Protein AF-A0A7C5EUV7-F1 (afdb_monomer_lite)

pLDDT: mean 75.28, std 14.2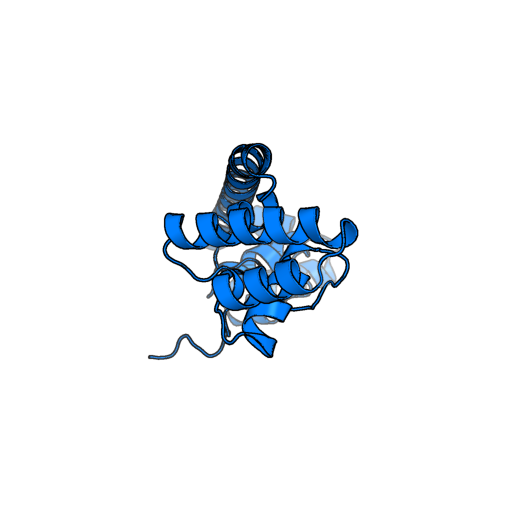6, range [31.69, 96.31]

Foldseek 3Di:
DPLLLLLVCVVVLVLPRPPVCVVPVVLVVLSVCCVVPVDRSLVSLVVVPDPVSVVSVVSSVVLVVQLVVLLVQLCVVCVVLVNSLLSSLVSHDLSDFAAQDPPVVDLLSVLLCCCCVPVVVDLVVSLVVLVVVVDPVCPVVNSSSVSQVVVCVVSVHRSVVSRDNPDPPPPDD

Secondary structure (DSSP, 8-state):
--HHHHHHHHHTTSTT-HHHHHH-TTHHHHHHHHHHH---HHHHHHHT--HHHHHHHHHHHHHHHHHHHHHHHHHHHHHHHT-HHHHHHHHS-TTSPP--S--TTSHHHHHHHHHHHHHTT-HHHHHHHHHHT--GGGHHHHHHHHHHHHHHHHHTS-HHH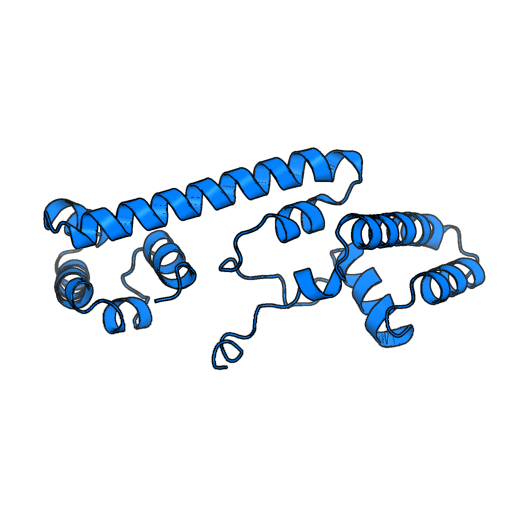HHSPPPTT----

Structure (mmCIF, N/CA/C/O backbone):
data_AF-A0A7C5EUV7-F1
#
_entry.id   AF-A0A7C5EUV7-F1
#
loop_
_atom_site.group_PDB
_atom_site.id
_atom_site.type_symbol
_atom_site.label_atom_id
_atom_site.label_alt_id
_atom_site.label_comp_id
_atom_site.label_asym_id
_atom_site.label_entity_id
_atom_site.label_seq_id
_atom_site.pdbx_PDB_ins_code
_atom_site.Cartn_x
_atom_site.Cartn_y
_atom_site.Cartn_z
_atom_site.occupancy
_atom_site.B_iso_or_equiv
_atom_site.auth_seq_id
_atom_site.auth_comp_id
_atom_site.auth_asym_id
_atom_site.auth_atom_id
_atom_site.pdbx_PDB_model_num
ATOM 1 N N . MET A 1 1 ? -6.174 -11.142 17.915 1.00 46.91 1 MET A N 1
ATOM 2 C CA . MET A 1 1 ? -6.990 -10.236 17.082 1.00 46.91 1 MET A CA 1
ATOM 3 C C . MET A 1 1 ? -6.047 -9.333 16.310 1.00 46.91 1 MET A C 1
ATOM 5 O O . MET A 1 1 ? -5.253 -8.648 16.941 1.00 46.91 1 MET A O 1
ATOM 9 N N . THR A 1 2 ? -6.039 -9.388 14.981 1.00 52.38 2 THR A N 1
ATOM 10 C CA . THR A 1 2 ? -5.182 -8.526 14.155 1.00 52.38 2 THR A CA 1
ATOM 11 C C . THR A 1 2 ? -5.755 -7.108 14.150 1.00 52.38 2 THR A C 1
ATOM 13 O O . THR A 1 2 ? -6.907 -6.906 13.774 1.00 52.38 2 THR A O 1
ATOM 16 N N . MET A 1 3 ? -4.955 -6.129 14.587 1.00 54.50 3 MET A N 1
ATOM 17 C CA . MET A 1 3 ? -5.292 -4.695 14.707 1.00 54.50 3 MET A CA 1
ATOM 18 C C . MET A 1 3 ? -6.037 -4.119 13.485 1.00 54.50 3 MET A C 1
ATOM 20 O O . MET A 1 3 ? -6.880 -3.242 13.642 1.00 54.50 3 MET A O 1
ATOM 24 N N . SER A 1 4 ? -5.766 -4.678 12.299 1.00 56.28 4 SER A N 1
ATOM 25 C CA . SER A 1 4 ? -6.449 -4.440 11.018 1.00 56.28 4 SER A CA 1
ATOM 26 C C . SER A 1 4 ? -7.969 -4.369 11.118 1.00 56.28 4 SER A C 1
ATOM 28 O O . SER A 1 4 ? -8.586 -3.366 10.764 1.00 56.28 4 SER A O 1
ATOM 30 N N . ARG A 1 5 ? -8.576 -5.410 11.689 1.00 58.19 5 ARG A N 1
ATOM 31 C CA . ARG A 1 5 ? -10.026 -5.618 11.622 1.00 58.19 5 ARG A CA 1
ATOM 32 C C . ARG A 1 5 ? -10.795 -4.682 12.544 1.00 58.19 5 ARG A C 1
ATOM 34 O O . ARG A 1 5 ? -11.947 -4.366 12.282 1.00 58.19 5 ARG A O 1
ATOM 41 N N . LEU A 1 6 ? -10.158 -4.219 13.620 1.00 57.38 6 LEU A N 1
ATOM 42 C CA . LEU A 1 6 ? -10.764 -3.289 14.572 1.00 57.38 6 LEU A CA 1
ATOM 43 C C . LEU A 1 6 ? -10.880 -1.875 13.992 1.00 57.38 6 LEU A C 1
ATOM 45 O O . LEU A 1 6 ? -11.879 -1.201 14.224 1.00 57.38 6 LEU A O 1
ATOM 49 N N . VAL A 1 7 ? -9.867 -1.437 13.239 1.00 59.22 7 VAL A N 1
ATOM 50 C CA . VAL A 1 7 ? -9.827 -0.108 12.612 1.00 59.22 7 VAL A CA 1
ATOM 51 C C . VAL A 1 7 ? -10.830 -0.027 11.464 1.00 59.22 7 VAL A C 1
ATOM 53 O O . VAL A 1 7 ? -11.629 0.904 11.432 1.00 59.22 7 VAL A O 1
ATOM 56 N N . GLU A 1 8 ? -10.856 -1.027 10.577 1.00 55.28 8 GLU A N 1
ATOM 57 C CA . GLU A 1 8 ? -11.851 -1.125 9.496 1.00 55.28 8 GLU A CA 1
ATOM 58 C C . GLU A 1 8 ? -13.280 -1.166 10.033 1.00 55.28 8 GLU A C 1
ATOM 60 O O . GLU A 1 8 ? -14.166 -0.469 9.528 1.00 55.28 8 GLU A O 1
ATOM 65 N N . ALA A 1 9 ? -13.493 -1.950 11.093 1.00 57.31 9 ALA A N 1
ATOM 66 C CA . ALA A 1 9 ? -14.777 -2.007 11.753 1.00 57.31 9 ALA A CA 1
ATOM 67 C C . ALA A 1 9 ? -15.138 -0.637 12.337 1.00 57.31 9 ALA A C 1
ATOM 69 O O . ALA A 1 9 ? -16.221 -0.153 12.053 1.00 57.31 9 ALA A O 1
ATOM 70 N N . LEU A 1 10 ? -14.255 0.048 13.070 1.00 60.84 10 LEU A N 1
ATOM 71 C CA . LEU A 1 10 ? -14.557 1.373 13.632 1.00 60.84 10 LEU A CA 1
ATOM 72 C C . LEU A 1 10 ? -14.835 2.442 12.564 1.00 60.84 10 LEU A C 1
ATOM 74 O O . LEU A 1 10 ? -15.756 3.234 12.745 1.00 60.84 10 LEU A O 1
ATOM 78 N N . LEU A 1 11 ? -14.111 2.430 11.442 1.00 54.62 11 LEU A N 1
ATOM 79 C CA . LEU A 1 11 ? -14.354 3.331 10.308 1.00 54.62 11 LEU A CA 1
ATOM 80 C C . LEU A 1 11 ? -15.692 3.049 9.605 1.00 54.62 11 LEU A C 1
ATOM 82 O O . LEU A 1 11 ? -16.359 3.978 9.159 1.00 54.62 11 LEU A O 1
ATOM 86 N N . SER A 1 12 ? -16.105 1.781 9.551 1.00 52.78 12 SER A N 1
ATOM 87 C CA . SER A 1 12 ? -17.383 1.348 8.963 1.00 52.78 12 SER A CA 1
ATOM 88 C C . SER A 1 12 ? -18.544 1.346 9.971 1.00 52.78 12 SER A C 1
ATOM 90 O O . SER A 1 12 ? -19.640 0.883 9.658 1.00 52.78 12 SER A O 1
ATOM 92 N N . GLY A 1 13 ? -18.320 1.829 11.199 1.00 48.50 13 GLY A N 1
ATOM 93 C CA . GLY A 1 13 ? -19.334 1.896 12.252 1.00 48.50 13 GLY A CA 1
ATOM 94 C C . GLY A 1 13 ? -19.607 0.586 13.008 1.00 48.50 13 GLY A C 1
ATOM 95 O O . GLY A 1 13 ? -20.669 0.475 13.607 1.00 48.50 13 GLY A O 1
ATOM 96 N N . LEU A 1 14 ? -18.688 -0.390 12.989 1.00 51.38 14 LEU A N 1
ATOM 97 C CA . LEU A 1 14 ? -18.620 -1.720 13.653 1.00 51.38 14 LEU A CA 1
ATOM 98 C C . LEU A 1 14 ? -19.844 -2.644 13.472 1.00 51.38 14 LEU A C 1
ATOM 100 O O . LEU A 1 14 ? -19.752 -3.841 13.735 1.00 51.38 14 LEU A O 1
ATOM 104 N N . LEU A 1 15 ? -20.962 -2.115 12.985 1.00 46.12 15 LEU A N 1
ATOM 105 C CA . LEU A 1 15 ? -22.265 -2.755 12.839 1.00 46.12 15 LEU A CA 1
ATOM 106 C C . LEU A 1 15 ? -22.263 -3.892 11.813 1.00 46.12 15 LEU A C 1
ATOM 108 O O . LEU A 1 15 ? -23.115 -4.769 11.881 1.00 46.12 15 LEU A O 1
ATOM 112 N N . PHE A 1 16 ? -21.285 -3.920 10.905 1.00 47.12 16 PHE A N 1
ATOM 113 C CA . PHE A 1 16 ? -21.235 -4.887 9.806 1.00 47.12 16 PHE A CA 1
ATOM 114 C C . PHE A 1 16 ? -20.026 -5.834 9.847 1.00 47.12 16 PHE A C 1
ATOM 116 O O . PHE A 1 16 ? -19.825 -6.599 8.909 1.00 47.12 16 PHE A O 1
ATOM 123 N N . TYR A 1 17 ? -19.221 -5.819 10.918 1.00 58.91 17 TYR A N 1
ATOM 124 C CA . TYR A 1 17 ? -17.994 -6.626 10.996 1.00 58.91 17 TYR A CA 1
ATOM 125 C C . TYR A 1 17 ? -18.136 -7.794 11.991 1.00 58.91 17 TYR A C 1
ATOM 127 O O . TYR A 1 17 ? -17.658 -7.751 13.127 1.00 58.91 17 TYR A O 1
ATOM 135 N N . ASP A 1 18 ? -18.788 -8.877 11.553 1.00 59.88 18 ASP A N 1
ATOM 136 C CA . ASP A 1 18 ? -19.082 -10.089 12.350 1.00 59.88 18 ASP A CA 1
ATOM 137 C C . ASP A 1 18 ? -17.851 -10.746 12.987 1.00 59.88 18 ASP A C 1
ATOM 139 O O . ASP A 1 18 ? -17.934 -11.438 14.003 1.00 59.88 18 ASP A O 1
ATOM 143 N N . GLU A 1 19 ? -16.678 -10.560 12.393 1.00 61.22 19 GLU A N 1
ATOM 144 C CA . GLU A 1 19 ? -15.436 -11.135 12.896 1.00 61.22 19 GLU A CA 1
ATOM 145 C C . GLU A 1 19 ? -14.884 -10.393 14.123 1.00 61.22 19 GLU A C 1
ATOM 147 O O . GLU A 1 19 ? -14.316 -11.023 15.018 1.00 61.22 19 GLU A O 1
ATOM 152 N N . ALA A 1 20 ? -15.130 -9.082 14.232 1.00 62.59 20 ALA A N 1
ATOM 153 C CA . ALA A 1 20 ? -14.750 -8.299 15.406 1.00 62.59 20 ALA A CA 1
ATOM 154 C C . ALA A 1 20 ? -15.589 -8.703 16.632 1.00 62.59 20 ALA A C 1
ATOM 156 O O . ALA A 1 20 ? -15.034 -8.967 17.696 1.00 62.59 20 ALA A O 1
ATOM 157 N N . CYS A 1 21 ? -16.908 -8.873 16.469 1.00 63.19 21 CYS A N 1
ATOM 158 C CA . CYS A 1 21 ? -17.802 -9.321 17.547 1.00 63.19 21 CYS A CA 1
ATOM 159 C C . CYS A 1 21 ? -17.536 -10.763 18.007 1.00 63.19 21 CYS A C 1
ATOM 161 O O . CYS A 1 21 ? -17.742 -11.080 19.175 1.00 63.19 21 CYS A O 1
ATOM 163 N N . ARG A 1 22 ? -17.069 -11.642 17.109 1.00 66.75 22 ARG A N 1
ATOM 164 C CA . ARG A 1 22 ? -16.643 -13.004 17.479 1.00 66.75 22 ARG A CA 1
ATOM 165 C C . ARG A 1 22 ? -15.345 -13.014 18.284 1.00 66.75 22 ARG A C 1
ATOM 167 O O . ARG A 1 22 ? -15.161 -13.895 19.117 1.00 66.75 22 ARG A O 1
ATOM 174 N N . THR A 1 23 ? -14.454 -12.057 18.030 1.00 66.62 23 THR A N 1
ATOM 175 C CA . THR A 1 23 ? -13.139 -12.000 18.682 1.00 66.62 23 THR A CA 1
ATOM 176 C C . THR A 1 23 ? -13.175 -11.240 20.013 1.00 66.62 23 THR A C 1
ATOM 178 O O . THR A 1 23 ? -12.423 -11.579 20.924 1.00 66.62 23 THR A O 1
ATOM 181 N N . ASP A 1 24 ? -14.081 -10.269 20.158 1.00 69.12 24 ASP A N 1
ATOM 182 C CA . ASP A 1 24 ? -14.357 -9.559 21.410 1.00 69.12 24 ASP A CA 1
ATOM 183 C C . ASP A 1 24 ? -15.844 -9.715 21.799 1.00 69.12 24 ASP A C 1
ATOM 185 O O . ASP A 1 24 ? -16.687 -8.926 21.360 1.00 69.12 24 ASP A O 1
ATOM 189 N N . PRO A 1 25 ? -16.185 -10.704 22.653 1.00 70.50 25 PRO A N 1
ATOM 190 C CA . PRO A 1 25 ? -17.568 -11.009 23.039 1.00 70.50 25 PRO A CA 1
ATOM 191 C C . PRO A 1 25 ? -18.306 -9.835 23.693 1.00 70.50 25 PRO A C 1
ATOM 193 O O . PRO A 1 25 ? -19.520 -9.711 23.546 1.00 70.50 25 PRO A O 1
ATOM 196 N N . ASP A 1 26 ? -17.569 -8.944 24.363 1.00 70.81 26 ASP A N 1
ATOM 197 C CA . ASP A 1 26 ? -18.099 -7.733 25.002 1.00 70.81 26 ASP A CA 1
ATOM 198 C C . ASP A 1 26 ? -18.702 -6.740 23.987 1.00 70.81 26 ASP A C 1
ATOM 200 O O . ASP A 1 26 ? -19.500 -5.878 24.357 1.00 70.81 26 ASP A O 1
ATOM 204 N N . LEU A 1 27 ? -18.356 -6.859 22.697 1.00 73.06 27 LEU A N 1
ATOM 205 C CA . LEU A 1 27 ? -18.901 -6.025 21.622 1.00 73.06 27 LEU A CA 1
ATOM 206 C C . LEU A 1 27 ? -20.261 -6.517 21.118 1.00 73.06 27 LEU A C 1
ATOM 208 O O . LEU A 1 27 ? -21.031 -5.716 20.595 1.00 73.06 27 LEU A O 1
ATOM 212 N N . ALA A 1 28 ? -20.575 -7.806 21.269 1.00 76.75 28 ALA A N 1
ATOM 213 C CA . ALA A 1 28 ? -21.837 -8.383 20.810 1.00 76.75 28 ALA A CA 1
ATOM 214 C C . ALA A 1 28 ? -23.085 -7.733 21.453 1.00 76.75 28 ALA A C 1
ATOM 216 O O . ALA A 1 28 ? -23.984 -7.341 20.706 1.00 76.75 28 ALA A O 1
ATOM 217 N N . PRO A 1 29 ? -23.165 -7.537 22.788 1.00 78.88 29 PRO A N 1
ATOM 218 C CA . PRO A 1 29 ? -24.313 -6.863 23.397 1.00 78.88 29 PRO A CA 1
ATOM 219 C C . PRO A 1 29 ? -24.403 -5.382 23.006 1.00 78.88 29 PRO A C 1
ATOM 221 O O . PRO A 1 29 ? -25.501 -4.877 22.784 1.00 78.88 29 PRO A O 1
ATOM 224 N N . LEU A 1 30 ? -23.265 -4.692 22.858 1.00 77.38 30 LEU A N 1
ATOM 225 C CA . LEU A 1 30 ? -23.243 -3.294 22.417 1.00 77.38 30 LEU A CA 1
ATOM 226 C C . LEU A 1 30 ? -23.707 -3.155 20.962 1.00 77.38 30 LEU A C 1
ATOM 228 O O . LEU A 1 30 ? -24.438 -2.223 20.638 1.00 77.38 30 LEU A O 1
ATOM 232 N N . ARG A 1 31 ? -23.335 -4.099 20.091 1.00 77.19 31 ARG A N 1
ATOM 233 C CA . ARG A 1 31 ? -23.813 -4.161 18.706 1.00 77.19 31 ARG A CA 1
ATOM 234 C C . ARG A 1 31 ? -25.312 -4.423 18.636 1.00 77.19 31 ARG A C 1
ATOM 236 O O . ARG A 1 31 ? -26.006 -3.674 17.962 1.00 77.19 31 ARG A O 1
ATOM 243 N N . ALA A 1 32 ? -25.811 -5.423 19.362 1.00 79.88 32 ALA A N 1
ATOM 244 C CA . ALA A 1 32 ? -27.244 -5.706 19.415 1.00 79.88 32 ALA A CA 1
ATOM 245 C C . ALA A 1 32 ? -28.037 -4.478 19.897 1.00 79.88 32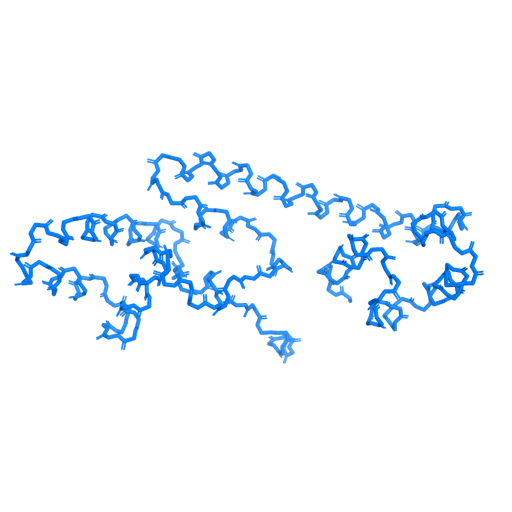 ALA A C 1
ATOM 247 O O . ALA A 1 32 ? -29.113 -4.175 19.385 1.00 79.88 32 ALA A O 1
ATOM 248 N N . GLN A 1 33 ? -27.475 -3.715 20.839 1.00 80.31 33 GLN A N 1
ATOM 249 C CA . GLN A 1 33 ? -28.060 -2.458 21.284 1.00 80.31 33 GLN A CA 1
ATOM 250 C C . GLN A 1 33 ? -27.994 -1.370 20.199 1.00 80.31 33 GLN A C 1
ATOM 252 O O . GLN A 1 33 ? -28.981 -0.661 20.016 1.00 80.31 33 GLN A O 1
ATOM 257 N N . ALA A 1 34 ? -26.889 -1.239 19.461 1.00 77.75 34 ALA A N 1
ATOM 258 C CA . ALA A 1 34 ? -26.765 -0.286 18.353 1.00 77.75 34 ALA A CA 1
ATOM 259 C C . ALA A 1 34 ? -27.792 -0.561 17.242 1.00 77.75 34 ALA A C 1
ATOM 261 O O . ALA A 1 34 ? -28.465 0.360 16.785 1.00 77.75 34 ALA A O 1
ATOM 262 N N . GLU A 1 35 ? -27.966 -1.832 16.871 1.00 80.00 35 GLU A N 1
ATOM 263 C CA . GLU A 1 35 ? -28.948 -2.284 15.873 1.00 80.00 35 GLU A CA 1
ATOM 264 C C . GLU A 1 35 ? -30.392 -1.975 16.300 1.00 80.00 35 GLU A C 1
ATOM 266 O O . GLU A 1 35 ? -31.227 -1.646 15.462 1.00 80.00 35 GLU A O 1
ATOM 271 N N . CYS A 1 36 ? -30.687 -2.034 17.604 1.00 82.88 36 CYS A N 1
ATOM 272 C CA . CYS A 1 36 ? -32.031 -1.790 18.136 1.00 82.88 36 CYS A CA 1
ATOM 273 C C . CYS A 1 36 ? -32.340 -0.320 18.461 1.00 82.88 36 CYS A C 1
ATOM 275 O O . CYS A 1 36 ? -33.511 0.025 18.610 1.00 82.88 36 CYS A O 1
ATOM 277 N N . SER A 1 37 ? -31.328 0.528 18.668 1.00 79.38 37 SER A N 1
ATOM 278 C CA . SER A 1 37 ? -31.514 1.867 19.258 1.00 79.38 37 SER A CA 1
ATOM 279 C C . SER A 1 37 ? -31.264 3.031 18.304 1.00 79.38 37 SER A C 1
ATOM 281 O O . SER A 1 37 ? -31.389 4.175 18.730 1.00 79.38 37 SER A O 1
ATOM 283 N N . GLU A 1 38 ? -30.870 2.764 17.054 1.00 72.19 38 GLU A N 1
ATOM 284 C CA . GLU A 1 38 ? -30.360 3.768 16.098 1.00 72.19 38 GLU A CA 1
ATOM 285 C C . GLU A 1 38 ? -29.170 4.592 16.636 1.00 72.19 38 GLU A C 1
ATOM 287 O O . GLU A 1 38 ? -28.696 5.523 15.985 1.00 72.19 38 GLU A O 1
ATOM 292 N N . VAL A 1 39 ? -28.641 4.246 17.817 1.00 72.38 39 VAL A N 1
ATOM 293 C CA . VAL A 1 39 ? -27.461 4.873 18.401 1.00 72.38 39 VAL A CA 1
ATOM 294 C C . VAL A 1 39 ? -26.237 4.224 17.768 1.00 72.38 39 VAL A C 1
ATOM 296 O O . VAL A 1 39 ? -26.040 3.015 17.920 1.00 72.38 39 VAL A O 1
ATOM 299 N N . PRO A 1 40 ? -25.366 5.001 17.100 1.00 69.25 40 PRO A N 1
ATOM 300 C CA . PRO A 1 40 ? -24.150 4.448 16.533 1.00 69.25 40 PRO A CA 1
ATOM 301 C C . PRO A 1 40 ? -23.308 3.771 17.617 1.00 69.25 40 PRO A C 1
ATOM 303 O O . PRO A 1 40 ? -23.094 4.333 18.693 1.00 69.25 40 PRO A O 1
ATOM 306 N N . LEU A 1 41 ? -22.784 2.583 17.317 1.00 71.50 41 LEU A N 1
ATOM 307 C CA . LEU A 1 41 ? -22.041 1.748 18.264 1.00 71.50 41 LEU A CA 1
ATOM 308 C C . LEU A 1 41 ? -20.870 2.485 18.937 1.00 71.50 41 LEU A C 1
ATOM 310 O O . LEU A 1 41 ? -20.576 2.242 20.103 1.00 71.50 41 LEU A O 1
ATOM 314 N N . GLN A 1 42 ? -20.250 3.451 18.255 1.00 67.56 42 GLN A N 1
ATOM 315 C CA . GLN A 1 42 ? -19.224 4.328 18.834 1.00 67.56 42 GLN A CA 1
ATOM 316 C C . GLN A 1 42 ? -19.697 5.083 20.088 1.00 67.56 42 GLN A C 1
ATOM 318 O O . GLN A 1 42 ? -18.943 5.204 21.050 1.00 67.56 42 GLN A O 1
ATOM 323 N N . TRP A 1 43 ? -20.953 5.535 20.123 1.00 70.56 43 TRP A N 1
ATOM 324 C CA . TRP A 1 43 ? -21.525 6.201 21.290 1.00 70.56 43 TRP A CA 1
ATOM 325 C C . TRP A 1 43 ? -21.785 5.207 22.412 1.00 70.56 43 TRP A C 1
ATOM 327 O O . TRP A 1 43 ? -21.453 5.500 23.554 1.00 70.56 43 TRP A O 1
ATOM 337 N N . LEU A 1 44 ? -22.271 4.007 22.084 1.00 75.88 44 LEU A N 1
ATOM 338 C CA . LEU A 1 44 ? -22.470 2.940 23.067 1.00 75.88 44 LEU A CA 1
ATOM 339 C C . LEU A 1 44 ? -21.146 2.459 23.673 1.00 75.88 44 LEU A C 1
ATOM 341 O O . LEU A 1 44 ? -21.077 2.221 24.877 1.00 75.88 44 LEU A O 1
ATOM 345 N N . LEU A 1 45 ? -20.075 2.390 22.877 1.00 72.12 45 LEU A N 1
ATOM 346 C CA . LEU A 1 45 ? -18.723 2.094 23.354 1.00 72.12 45 LEU A CA 1
ATOM 347 C C . LEU A 1 45 ? -18.241 3.146 24.356 1.00 72.12 45 LEU A C 1
ATOM 349 O O . LEU A 1 45 ? -17.745 2.782 25.422 1.00 72.12 45 LEU A O 1
ATOM 353 N N . VAL A 1 46 ? -18.441 4.429 24.048 1.00 68.69 46 VAL A N 1
ATOM 354 C CA . VAL A 1 46 ? -18.070 5.549 24.925 1.00 68.69 46 VAL A CA 1
ATOM 355 C C . VAL A 1 46 ? -18.901 5.556 26.210 1.00 68.69 46 VAL A C 1
ATOM 357 O O . VAL A 1 46 ? -18.351 5.734 27.295 1.00 68.69 46 VAL A O 1
ATOM 360 N N . THR A 1 47 ? -20.212 5.321 26.120 1.00 73.69 47 THR A N 1
ATOM 361 C CA . THR A 1 47 ? -21.108 5.351 27.285 1.00 73.69 47 THR A CA 1
ATOM 362 C C . THR A 1 47 ? -21.056 4.080 28.128 1.00 73.69 47 THR A C 1
ATOM 364 O O . THR A 1 47 ? -21.465 4.118 29.284 1.00 73.69 47 THR A O 1
ATOM 367 N N . SER A 1 48 ? -20.543 2.964 27.592 1.00 73.62 48 SER A N 1
ATOM 368 C CA . SER A 1 48 ? -20.421 1.697 28.332 1.00 73.62 48 SER A CA 1
ATOM 369 C C . SER A 1 48 ? -19.520 1.803 29.565 1.00 73.62 48 SER A C 1
ATOM 371 O O . SER A 1 48 ? -19.616 0.976 30.468 1.00 73.62 48 SER A O 1
ATOM 373 N N . GLY A 1 49 ? -18.606 2.784 29.593 1.00 67.69 49 GLY A N 1
ATOM 374 C CA . GLY A 1 49 ? -17.633 2.957 30.672 1.00 67.69 49 GLY A CA 1
ATOM 375 C C . GLY A 1 49 ? -16.650 1.789 30.825 1.00 67.69 49 GLY A C 1
ATOM 376 O O . GLY A 1 49 ? -15.876 1.764 31.781 1.00 67.69 49 GLY A O 1
ATOM 377 N N . SER A 1 50 ? -16.656 0.818 29.903 1.00 73.12 50 SER A N 1
ATOM 378 C CA . SER A 1 50 ? -15.796 -0.360 29.972 1.00 73.12 50 SER A CA 1
ATOM 379 C C . SER A 1 50 ? -14.334 0.029 29.717 1.00 73.12 50 SER A C 1
ATOM 381 O O . SER A 1 50 ? -14.024 0.586 28.656 1.00 73.12 50 SER A O 1
ATOM 383 N N . PRO A 1 51 ? -13.390 -0.312 30.620 1.00 74.19 51 PRO A N 1
ATOM 384 C CA . PRO A 1 51 ? -11.962 -0.099 30.384 1.00 74.19 51 PRO A CA 1
ATOM 385 C C . PRO A 1 51 ? -11.474 -0.735 29.076 1.00 74.19 51 PRO A C 1
ATOM 387 O O . PRO A 1 51 ? -10.583 -0.194 28.418 1.00 74.19 51 PRO A O 1
ATOM 390 N N . ARG A 1 52 ? -12.087 -1.856 28.671 1.00 69.38 52 ARG A N 1
ATOM 391 C CA . ARG A 1 52 ? -11.761 -2.562 27.430 1.00 69.38 52 ARG A CA 1
ATOM 392 C C . ARG A 1 52 ? -12.244 -1.797 26.198 1.00 69.38 52 ARG A C 1
ATOM 394 O O . ARG A 1 52 ? -11.452 -1.614 25.280 1.00 69.38 52 ARG A O 1
ATOM 401 N N . ALA A 1 53 ? -13.468 -1.265 26.211 1.00 68.25 53 ALA A N 1
ATOM 402 C CA . ALA A 1 53 ? -13.980 -0.413 25.132 1.00 68.25 53 ALA A CA 1
ATOM 403 C C . ALA A 1 53 ? -13.113 0.845 24.941 1.00 68.25 53 ALA A C 1
ATOM 405 O O . ALA A 1 53 ? -12.702 1.163 23.826 1.00 68.25 53 ALA A O 1
ATOM 406 N N . CYS A 1 54 ? -12.736 1.505 26.041 1.00 72.44 54 CYS A N 1
ATOM 407 C CA . CYS A 1 54 ? -11.808 2.637 26.015 1.00 72.44 54 CYS A CA 1
ATOM 408 C C . CYS A 1 54 ? -10.422 2.258 25.467 1.00 72.44 54 CYS A C 1
ATOM 410 O O . CYS A 1 54 ? -9.802 3.048 24.759 1.00 72.44 54 CYS A O 1
ATOM 412 N N . SER A 1 55 ? -9.918 1.065 25.793 1.00 74.56 55 SER A N 1
ATOM 413 C CA . SER A 1 55 ? -8.647 0.560 25.259 1.00 74.56 55 SER A CA 1
ATOM 414 C C . SER A 1 55 ? -8.715 0.333 23.745 1.00 74.56 55 SER A C 1
ATOM 416 O O . SER A 1 55 ? -7.845 0.810 23.021 1.00 74.56 55 SER A O 1
ATOM 418 N N . LEU A 1 56 ? -9.781 -0.310 23.256 1.00 71.31 56 LEU A N 1
ATOM 419 C CA . LEU A 1 56 ? -10.001 -0.562 21.827 1.00 71.31 56 LEU A CA 1
ATOM 420 C C . LEU A 1 56 ? -10.081 0.745 21.024 1.00 71.31 56 LEU A C 1
ATOM 422 O O . LEU A 1 56 ? -9.429 0.871 19.989 1.00 71.31 56 LEU A O 1
ATOM 426 N N . LEU A 1 57 ? -10.805 1.749 21.534 1.00 71.62 57 LEU A N 1
ATOM 427 C CA . LEU A 1 57 ? -10.886 3.073 20.908 1.00 71.62 57 LEU A CA 1
ATOM 428 C C . LEU A 1 57 ? -9.517 3.761 20.828 1.00 71.62 57 LEU A C 1
ATOM 430 O O . LEU A 1 57 ? -9.168 4.308 19.784 1.00 71.62 57 LEU A O 1
ATOM 434 N N . ARG A 1 58 ? -8.714 3.707 21.901 1.00 76.56 58 ARG A N 1
ATOM 435 C CA . ARG A 1 58 ? -7.353 4.271 21.890 1.00 76.56 58 ARG A CA 1
ATOM 436 C C . ARG A 1 58 ? -6.448 3.562 20.889 1.00 76.56 58 ARG A C 1
ATOM 438 O O . ARG A 1 58 ? -5.710 4.227 20.173 1.00 76.56 58 ARG A O 1
ATOM 445 N N . GLN A 1 59 ? -6.509 2.234 20.827 1.00 73.12 59 GLN A N 1
ATOM 446 C CA . GLN A 1 59 ? -5.704 1.452 19.888 1.00 73.12 59 GLN A CA 1
ATOM 447 C C . GLN A 1 59 ? -6.056 1.780 18.437 1.00 73.12 59 GLN A C 1
ATOM 449 O O . GLN A 1 59 ? -5.161 1.972 17.618 1.00 73.12 59 GLN A O 1
ATOM 454 N N . ALA A 1 60 ? -7.345 1.905 18.127 1.00 71.69 60 ALA A N 1
ATOM 455 C CA . ALA A 1 60 ? -7.783 2.283 16.793 1.00 71.69 60 ALA A CA 1
ATOM 456 C C . ALA A 1 60 ? -7.389 3.719 16.430 1.00 71.69 60 ALA A C 1
ATOM 458 O O . ALA A 1 60 ? -6.891 3.952 15.332 1.00 71.69 60 ALA A O 1
ATOM 459 N N . ALA A 1 61 ? -7.535 4.668 17.359 1.00 74.44 61 ALA A N 1
ATOM 460 C CA . ALA A 1 61 ? -7.078 6.041 17.157 1.00 74.44 61 ALA A CA 1
ATOM 461 C C . ALA A 1 61 ? -5.565 6.104 16.888 1.00 74.44 61 ALA A C 1
ATOM 463 O O . ALA A 1 61 ? -5.138 6.782 15.957 1.00 74.44 61 ALA A O 1
ATOM 464 N N . GLN A 1 62 ? -4.762 5.347 17.642 1.00 79.56 62 GLN A N 1
ATOM 465 C CA . GLN A 1 62 ? -3.316 5.270 17.424 1.00 79.56 62 GLN A CA 1
ATOM 466 C C . GLN A 1 62 ? -2.974 4.660 16.059 1.00 79.56 62 GLN A C 1
ATOM 468 O O . GLN A 1 62 ? -2.068 5.131 15.380 1.00 79.56 62 GLN A O 1
ATOM 473 N N . ALA A 1 63 ? -3.708 3.630 15.632 1.00 72.69 63 ALA A N 1
ATOM 474 C CA . ALA A 1 63 ? -3.515 3.017 14.323 1.00 72.69 63 ALA A CA 1
ATOM 475 C C . ALA A 1 63 ? -3.802 4.000 13.178 1.00 72.69 63 ALA A C 1
ATOM 477 O O . ALA A 1 63 ? -3.038 4.059 12.217 1.00 72.69 63 ALA A O 1
ATOM 478 N N . LEU A 1 64 ? -4.877 4.786 13.293 1.00 75.88 64 LEU A N 1
ATOM 479 C CA . LEU A 1 64 ? -5.221 5.825 12.320 1.00 75.88 64 LEU A CA 1
ATOM 480 C C . LEU A 1 64 ? -4.181 6.948 12.296 1.00 75.88 64 LEU A C 1
ATOM 482 O O . LEU A 1 64 ? -3.832 7.420 11.217 1.00 75.88 64 LEU A O 1
ATOM 486 N N . LEU A 1 65 ? -3.652 7.336 13.459 1.00 83.88 65 LEU A N 1
ATOM 487 C CA . LEU A 1 65 ? -2.574 8.318 13.542 1.00 83.88 65 LEU A CA 1
ATOM 488 C C . LEU A 1 65 ? -1.306 7.813 12.842 1.00 83.88 65 LEU A C 1
ATOM 490 O O . LEU A 1 65 ? -0.775 8.511 11.986 1.00 83.88 65 LEU A O 1
ATOM 494 N N . HIS A 1 66 ? -0.885 6.572 13.110 1.00 79.75 66 HIS A N 1
ATOM 495 C CA . HIS A 1 66 ? 0.255 5.966 12.413 1.00 79.75 66 HIS A CA 1
ATOM 496 C C . HIS A 1 66 ? 0.038 5.873 10.896 1.00 79.75 66 HIS A C 1
ATOM 498 O O . HIS A 1 66 ? 0.985 6.022 10.129 1.00 79.75 66 HIS A O 1
ATOM 504 N N . LEU A 1 67 ? -1.195 5.623 10.440 1.00 80.44 67 LEU A N 1
ATOM 505 C CA . LEU A 1 67 ? -1.505 5.639 9.011 1.00 80.44 67 LEU A CA 1
ATOM 506 C C . LEU A 1 67 ? -1.322 7.043 8.415 1.00 80.44 67 LEU A C 1
ATOM 508 O O . LEU A 1 67 ? -0.725 7.166 7.349 1.00 80.44 67 LEU A O 1
ATOM 512 N N . ALA A 1 68 ? -1.808 8.089 9.088 1.00 82.94 68 ALA A N 1
ATOM 513 C CA . ALA A 1 68 ? -1.629 9.468 8.637 1.00 82.94 68 ALA A CA 1
ATOM 514 C C . ALA A 1 68 ? -0.139 9.848 8.564 1.00 82.94 68 ALA A C 1
ATOM 516 O O . ALA A 1 68 ? 0.316 10.337 7.532 1.00 82.94 68 ALA A O 1
ATOM 517 N N . GLU A 1 69 ? 0.635 9.518 9.600 1.00 87.00 69 GLU A N 1
ATOM 518 C CA . GLU A 1 69 ? 2.088 9.736 9.641 1.00 87.00 69 GLU A CA 1
ATOM 519 C C . GLU A 1 69 ? 2.813 8.999 8.500 1.00 87.00 69 GLU A C 1
ATOM 521 O O . GLU A 1 69 ? 3.682 9.568 7.836 1.00 87.00 69 GLU A O 1
ATOM 526 N N . ALA A 1 70 ? 2.430 7.750 8.214 1.00 82.56 70 ALA A N 1
ATOM 527 C CA . ALA A 1 70 ? 2.989 6.971 7.109 1.00 82.56 70 ALA A CA 1
ATOM 528 C C . ALA A 1 70 ? 2.667 7.572 5.730 1.00 82.56 70 ALA A C 1
ATOM 530 O O . ALA A 1 70 ? 3.513 7.553 4.830 1.00 82.56 70 ALA A O 1
ATOM 531 N N . ILE A 1 71 ? 1.456 8.111 5.555 1.00 82.44 71 ILE A N 1
ATOM 532 C CA . ILE A 1 71 ? 1.051 8.805 4.328 1.00 82.44 71 ILE A CA 1
ATOM 533 C C . ILE A 1 71 ? 1.890 10.069 4.142 1.00 82.44 71 ILE A C 1
ATOM 535 O O . ILE A 1 71 ? 2.456 10.252 3.066 1.00 82.44 71 ILE A O 1
ATOM 539 N N . GLU A 1 72 ? 2.014 10.904 5.173 1.00 86.94 72 GLU A N 1
ATOM 540 C CA . GLU A 1 72 ? 2.793 12.145 5.122 1.00 86.94 72 GLU A CA 1
ATOM 541 C C . GLU A 1 72 ? 4.272 11.874 4.823 1.00 86.94 72 GLU A C 1
ATOM 543 O O . GLU A 1 72 ? 4.838 12.458 3.896 1.00 86.94 72 GLU A O 1
ATOM 548 N N . ALA A 1 73 ? 4.887 10.927 5.538 1.00 82.38 73 ALA A N 1
ATOM 549 C CA . ALA A 1 73 ? 6.271 10.524 5.297 1.00 82.38 73 ALA A CA 1
ATOM 550 C C . ALA A 1 73 ? 6.471 9.996 3.866 1.00 82.38 73 ALA A C 1
ATOM 552 O O . ALA A 1 73 ? 7.449 10.341 3.194 1.00 82.38 73 ALA A O 1
ATOM 553 N N . GLY A 1 74 ? 5.519 9.192 3.380 1.00 83.19 74 GLY A N 1
ATOM 554 C CA . GLY A 1 74 ? 5.523 8.673 2.018 1.00 83.19 74 GLY A CA 1
ATOM 555 C C . GLY A 1 74 ? 5.378 9.758 0.949 1.00 83.19 74 GLY A C 1
ATOM 556 O O . GLY A 1 74 ? 6.062 9.701 -0.070 1.00 83.19 74 GLY A O 1
ATOM 557 N N . GLN A 1 75 ? 4.551 10.778 1.189 1.00 81.56 75 GLN A N 1
ATOM 558 C CA . GLN A 1 75 ? 4.364 11.907 0.275 1.00 81.56 75 GLN A CA 1
ATOM 559 C C . GLN A 1 75 ? 5.600 12.803 0.194 1.00 81.56 75 GLN A C 1
ATOM 561 O O . GLN A 1 75 ? 6.006 13.159 -0.911 1.00 81.56 75 GLN A O 1
ATOM 566 N N . VAL A 1 76 ? 6.214 13.140 1.334 1.00 84.94 76 VAL A N 1
ATOM 567 C CA . VAL A 1 76 ? 7.415 13.991 1.375 1.00 84.94 76 VAL A CA 1
ATOM 568 C C . VAL A 1 76 ? 8.550 13.343 0.587 1.00 84.94 76 VAL A C 1
ATOM 570 O O . VAL A 1 76 ? 9.077 13.945 -0.345 1.00 84.94 76 VAL A O 1
ATOM 573 N N . ARG A 1 77 ? 8.873 12.084 0.899 1.00 77.69 77 ARG A N 1
ATOM 574 C CA . ARG A 1 77 ? 9.956 11.354 0.224 1.00 77.69 77 ARG A CA 1
ATOM 575 C C . ARG A 1 77 ? 9.596 10.994 -1.221 1.00 77.69 77 ARG A C 1
ATOM 577 O O . ARG A 1 77 ? 10.421 11.041 -2.126 1.00 77.69 77 ARG A O 1
ATOM 584 N N . GLY A 1 78 ? 8.323 10.692 -1.451 1.00 78.88 78 GLY A N 1
ATOM 585 C CA . GLY A 1 78 ? 7.759 10.396 -2.758 1.00 78.88 78 GLY A CA 1
ATOM 586 C C . GLY A 1 78 ? 7.795 11.539 -3.758 1.00 78.88 78 GLY A C 1
ATOM 587 O O . GLY A 1 78 ? 7.926 11.275 -4.951 1.00 78.88 78 GLY A O 1
ATOM 588 N N . ALA A 1 79 ? 7.674 12.784 -3.301 1.00 80.06 79 ALA A N 1
ATOM 589 C CA . ALA A 1 79 ? 7.690 13.955 -4.169 1.00 80.06 79 ALA A CA 1
ATOM 590 C C . ALA A 1 79 ? 9.069 14.193 -4.807 1.00 80.06 79 ALA A C 1
ATOM 592 O O . ALA A 1 79 ? 9.143 14.612 -5.959 1.00 80.06 79 ALA A O 1
ATOM 593 N N . GLU A 1 80 ? 10.152 13.883 -4.091 1.00 78.56 80 GLU A N 1
ATOM 594 C CA . GLU A 1 80 ? 11.528 14.078 -4.567 1.00 78.56 80 GLU A CA 1
ATOM 595 C C . GLU A 1 80 ? 11.893 13.103 -5.697 1.00 78.56 80 GLU A C 1
ATOM 597 O O . GLU A 1 80 ? 12.570 13.467 -6.657 1.00 78.56 80 GLU A O 1
ATOM 602 N N . GLU A 1 81 ? 11.392 11.869 -5.614 1.00 73.44 81 GLU A N 1
ATOM 603 C CA . GLU A 1 81 ? 11.734 10.776 -6.535 1.00 73.44 81 GLU A CA 1
ATOM 604 C C . GLU A 1 81 ? 10.579 10.394 -7.469 1.00 73.44 81 GLU A C 1
ATOM 606 O O . GLU A 1 81 ? 10.657 9.437 -8.243 1.00 73.44 81 GLU A O 1
ATOM 611 N N . ASN A 1 82 ? 9.478 11.144 -7.398 1.00 75.44 82 ASN A N 1
ATOM 612 C CA . ASN A 1 82 ? 8.215 10.845 -8.060 1.00 75.44 82 ASN A CA 1
ATOM 613 C C . ASN A 1 82 ? 7.658 9.450 -7.689 1.00 75.44 82 ASN A C 1
ATOM 615 O O . ASN A 1 82 ? 6.936 8.871 -8.480 1.00 75.44 82 ASN A O 1
ATOM 619 N N . CYS A 1 83 ? 7.993 8.863 -6.533 1.00 79.25 83 CYS A N 1
ATOM 620 C CA . CYS A 1 83 ? 7.669 7.477 -6.131 1.00 79.25 83 CYS A CA 1
ATOM 621 C C . CYS A 1 83 ? 6.780 7.388 -4.875 1.00 79.25 83 CYS A C 1
ATOM 623 O O . CYS A 1 83 ? 6.940 6.487 -4.052 1.00 79.25 83 CYS A O 1
ATOM 625 N N . ALA A 1 84 ? 5.832 8.315 -4.714 1.00 79.12 84 ALA A N 1
ATOM 626 C CA . ALA A 1 84 ? 5.003 8.416 -3.506 1.00 79.12 84 ALA A CA 1
ATOM 627 C C . ALA A 1 84 ? 4.266 7.128 -3.130 1.00 79.12 84 ALA A C 1
ATOM 629 O O . ALA A 1 84 ? 4.272 6.764 -1.959 1.00 79.12 84 ALA A O 1
ATOM 630 N N . LEU A 1 85 ? 3.717 6.391 -4.102 1.00 79.56 85 LEU A N 1
ATOM 631 C CA . LEU A 1 85 ? 3.043 5.120 -3.829 1.00 79.56 85 LEU A CA 1
ATOM 632 C C . LEU A 1 85 ? 3.958 4.140 -3.079 1.00 79.56 85 LEU A C 1
ATOM 634 O O . LEU A 1 85 ? 3.555 3.573 -2.069 1.00 79.56 85 LEU A O 1
ATOM 638 N N . TRP A 1 86 ? 5.202 3.982 -3.527 1.00 84.12 86 TRP A N 1
ATOM 639 C CA . TRP A 1 86 ? 6.146 3.025 -2.949 1.00 84.12 86 TRP A CA 1
ATOM 640 C C . TRP A 1 86 ? 6.587 3.411 -1.550 1.00 84.12 86 TRP A C 1
ATOM 642 O O . TRP A 1 86 ? 6.589 2.567 -0.658 1.00 84.12 86 TRP A O 1
ATOM 652 N N . TYR A 1 87 ? 6.896 4.687 -1.331 1.00 84.25 87 TYR A N 1
ATOM 653 C CA . TYR A 1 87 ? 7.266 5.161 -0.004 1.00 84.25 87 TYR A CA 1
ATOM 654 C C . TYR A 1 87 ? 6.088 5.131 0.969 1.00 84.25 87 TYR A C 1
ATOM 656 O O . TYR A 1 87 ? 6.270 4.746 2.123 1.00 84.25 87 TYR A O 1
ATOM 664 N N . THR A 1 88 ? 4.875 5.461 0.521 1.00 82.69 88 THR A N 1
ATOM 665 C CA . THR A 1 88 ? 3.672 5.305 1.343 1.00 82.69 88 THR A CA 1
ATOM 666 C C . THR A 1 88 ? 3.426 3.835 1.668 1.00 82.69 88 THR A C 1
ATOM 668 O O . THR A 1 88 ? 3.186 3.522 2.825 1.00 82.69 88 THR A O 1
ATOM 671 N N . LEU A 1 89 ? 3.557 2.910 0.713 1.00 81.31 89 LEU A N 1
ATOM 672 C CA . LEU A 1 89 ? 3.412 1.474 0.970 1.00 81.31 89 LEU A CA 1
ATOM 673 C C . LEU A 1 89 ? 4.500 0.945 1.918 1.00 81.31 89 LEU A C 1
ATOM 675 O O . LEU A 1 89 ? 4.192 0.185 2.835 1.00 81.31 89 LEU A O 1
ATOM 679 N N . ALA A 1 90 ? 5.758 1.347 1.750 1.00 81.19 90 ALA A N 1
ATOM 680 C CA . ALA A 1 90 ? 6.852 0.913 2.618 1.00 81.19 90 ALA A CA 1
ATOM 681 C C . ALA A 1 90 ? 6.638 1.330 4.084 1.00 81.19 90 ALA A C 1
ATOM 683 O O . ALA A 1 90 ? 6.968 0.572 4.992 1.00 81.19 90 ALA A O 1
ATOM 684 N N . ASN A 1 91 ? 6.048 2.507 4.313 1.00 79.62 91 ASN A N 1
ATOM 685 C CA . ASN A 1 91 ? 5.751 3.013 5.656 1.00 79.62 91 ASN A CA 1
ATOM 686 C C . ASN A 1 91 ? 4.339 2.653 6.142 1.00 79.62 91 ASN A C 1
ATOM 688 O O . ASN A 1 91 ? 4.044 2.797 7.328 1.00 79.62 91 ASN A O 1
ATOM 692 N N . ALA A 1 92 ? 3.453 2.203 5.249 1.00 76.81 92 ALA A N 1
ATOM 693 C CA . ALA A 1 92 ? 2.074 1.904 5.594 1.00 76.81 92 ALA A CA 1
ATOM 694 C C . ALA A 1 92 ? 2.012 0.757 6.611 1.00 76.81 92 ALA A C 1
ATOM 696 O O . ALA A 1 92 ? 2.750 -0.228 6.488 1.00 76.81 92 ALA A O 1
ATOM 697 N N . PRO A 1 93 ? 1.081 0.820 7.576 1.00 73.50 93 PRO A N 1
ATOM 698 C CA . PRO A 1 93 ? 0.868 -0.282 8.496 1.00 73.50 93 PRO A CA 1
ATOM 699 C C . PRO A 1 93 ? 0.601 -1.604 7.761 1.00 73.50 93 PRO A C 1
ATOM 701 O O . PRO A 1 93 ? -0.064 -1.636 6.723 1.00 73.50 93 PRO A O 1
ATOM 704 N N . SER A 1 94 ? 1.089 -2.719 8.312 1.00 71.00 94 SER A N 1
ATOM 705 C CA . SER A 1 94 ? 0.942 -4.060 7.712 1.00 71.00 94 SER A CA 1
ATOM 706 C C . SER A 1 94 ? -0.509 -4.518 7.579 1.00 71.00 94 SER A C 1
ATOM 708 O O . SER A 1 94 ? -0.819 -5.403 6.791 1.00 71.00 94 SER A O 1
ATOM 710 N N . TRP A 1 95 ? -1.399 -3.908 8.355 1.00 67.19 95 TRP A N 1
ATOM 711 C CA . TRP A 1 95 ? -2.818 -4.189 8.328 1.00 67.19 95 TRP A CA 1
ATOM 712 C C . TRP A 1 95 ? -3.585 -3.494 7.203 1.00 67.19 95 TRP A C 1
ATOM 714 O O . TRP A 1 95 ? -4.749 -3.835 6.996 1.00 67.19 95 TRP A O 1
ATOM 724 N N . LEU A 1 96 ? -2.987 -2.498 6.543 1.00 69.00 96 LEU A N 1
ATOM 725 C CA . LEU A 1 96 ? -3.641 -1.756 5.475 1.00 69.00 96 LEU A CA 1
ATOM 726 C C . LEU A 1 96 ? -3.702 -2.626 4.219 1.00 69.00 96 LEU A C 1
ATOM 728 O O . LEU A 1 96 ? -2.683 -3.187 3.803 1.00 69.00 96 LEU A O 1
ATOM 732 N N . LEU A 1 97 ? -4.884 -2.695 3.604 1.00 69.88 97 LEU A N 1
ATOM 733 C CA . LEU A 1 97 ? -5.072 -3.385 2.335 1.00 69.88 97 LEU A CA 1
ATOM 734 C C . LEU A 1 97 ? -4.072 -2.858 1.296 1.00 69.88 97 LEU A C 1
ATOM 736 O O . LEU A 1 97 ? -3.986 -1.655 1.043 1.00 69.88 97 LEU A O 1
ATOM 740 N N . ARG A 1 98 ? -3.315 -3.779 0.701 1.00 73.88 98 ARG A N 1
ATOM 741 C CA . ARG A 1 98 ? -2.346 -3.478 -0.355 1.00 73.88 98 ARG A CA 1
ATOM 742 C C . ARG A 1 98 ? -3.006 -3.614 -1.727 1.00 73.88 98 ARG A C 1
ATOM 744 O O . ARG A 1 98 ? -3.857 -4.495 -1.879 1.00 73.88 98 ARG A O 1
ATOM 751 N N . PRO A 1 99 ? -2.635 -2.783 -2.716 1.00 65.00 99 PRO A N 1
ATOM 752 C CA . PRO A 1 99 ? -3.174 -2.896 -4.066 1.00 65.00 99 PRO A CA 1
ATOM 753 C C . PRO A 1 99 ? -2.830 -4.264 -4.670 1.00 65.00 99 PRO A C 1
ATOM 755 O O . PRO A 1 99 ? -1.683 -4.520 -5.015 1.00 65.00 99 PRO A O 1
ATOM 758 N N . CYS A 1 100 ? -3.820 -5.148 -4.798 1.00 57.16 100 CYS A N 1
ATOM 759 C CA . CYS A 1 100 ? -3.643 -6.473 -5.399 1.00 57.16 100 CYS A CA 1
ATOM 760 C C . CYS A 1 100 ? -4.005 -6.514 -6.887 1.00 57.16 100 CYS A C 1
ATOM 762 O O . CYS A 1 100 ? -3.560 -7.407 -7.611 1.00 57.16 100 CYS A O 1
ATOM 764 N N . THR A 1 101 ? -4.815 -5.562 -7.347 1.00 53.94 101 THR A N 1
ATOM 765 C CA . THR A 1 101 ? -5.313 -5.516 -8.719 1.00 53.94 101 THR A CA 1
ATOM 766 C C . THR A 1 101 ? -4.360 -4.760 -9.639 1.00 53.94 101 THR A C 1
ATOM 768 O O . THR A 1 101 ? -3.814 -3.734 -9.228 1.00 53.94 101 THR A O 1
ATOM 771 N N . PRO A 1 102 ? -4.178 -5.240 -10.881 1.00 47.34 102 PRO A N 1
ATOM 772 C CA . PRO A 1 102 ? -3.436 -4.520 -11.896 1.00 47.34 102 PRO A CA 1
ATOM 773 C C . PRO A 1 102 ? -4.271 -3.298 -12.269 1.00 47.34 102 PRO A C 1
ATOM 775 O O . PRO A 1 102 ? -5.260 -3.376 -12.993 1.00 47.34 102 PRO A O 1
ATOM 778 N N . ASP A 1 103 ? -3.942 -2.172 -11.650 1.00 56.44 103 ASP A N 1
ATOM 779 C CA . ASP A 1 103 ? -4.366 -0.900 -12.188 1.00 56.44 103 ASP A CA 1
ATOM 780 C C . ASP A 1 103 ? -3.351 -0.527 -13.264 1.00 56.44 103 ASP A C 1
ATOM 782 O O . ASP A 1 103 ? -2.334 0.112 -12.995 1.00 56.44 103 ASP A O 1
ATOM 786 N N . ASP A 1 104 ? -3.614 -0.981 -14.488 1.00 54.66 104 ASP A N 1
ATOM 787 C CA . ASP A 1 104 ? -2.801 -0.696 -15.676 1.00 54.66 104 ASP A CA 1
ATOM 788 C C . ASP A 1 104 ? -2.731 0.814 -15.969 1.00 54.66 104 ASP A C 1
ATOM 790 O O . ASP A 1 104 ? -1.946 1.258 -16.808 1.00 54.66 104 ASP A O 1
ATOM 794 N N . THR A 1 105 ? -3.546 1.622 -15.277 1.00 63.28 105 THR A N 1
ATOM 795 C CA . THR A 1 105 ? -3.474 3.083 -15.330 1.00 63.28 105 THR A CA 1
ATOM 796 C C . THR A 1 105 ? -2.331 3.654 -14.492 1.00 63.28 105 THR A C 1
ATOM 798 O O . THR A 1 105 ? -1.952 4.805 -14.712 1.00 63.28 105 THR A O 1
ATOM 801 N N . LEU A 1 106 ? -1.739 2.866 -13.582 1.00 77.12 106 LEU A N 1
ATOM 802 C CA . LEU A 1 106 ? -0.565 3.233 -12.793 1.00 77.12 106 LEU A CA 1
ATOM 803 C C . LEU A 1 106 ? 0.711 2.697 -13.465 1.00 77.12 106 LEU A C 1
ATOM 805 O O . LEU A 1 106 ? 1.016 1.505 -13.353 1.00 77.12 106 LEU A O 1
ATOM 809 N N . PRO A 1 107 ? 1.520 3.562 -14.112 1.00 81.75 107 PRO A N 1
ATOM 810 C CA . PRO A 1 107 ? 2.670 3.119 -14.901 1.00 81.75 107 PRO A CA 1
ATOM 811 C C . PRO A 1 107 ? 3.698 2.308 -14.105 1.00 81.75 107 PRO A C 1
ATOM 813 O O . PRO A 1 107 ? 4.327 1.408 -14.647 1.00 81.75 107 PRO A O 1
ATOM 816 N N . ASP A 1 108 ? 3.856 2.588 -12.811 1.00 86.56 108 ASP A N 1
ATOM 817 C CA . ASP A 1 108 ? 4.799 1.869 -11.950 1.00 86.56 108 ASP A CA 1
ATOM 818 C C . ASP A 1 108 ? 4.421 0.407 -11.748 1.00 86.56 108 ASP A C 1
ATOM 820 O O . ASP A 1 108 ? 5.279 -0.471 -11.792 1.00 86.56 108 ASP A O 1
ATOM 824 N N . VAL A 1 109 ? 3.131 0.158 -11.510 1.00 83.69 109 VAL A N 1
ATOM 825 C CA . VAL A 1 109 ? 2.599 -1.188 -11.287 1.00 83.69 109 VAL A CA 1
ATOM 826 C C . VAL A 1 109 ? 2.731 -1.990 -12.576 1.00 83.69 109 VAL A C 1
ATOM 828 O O . VAL A 1 109 ? 3.202 -3.126 -12.545 1.00 83.69 109 VAL A O 1
ATOM 831 N N . ALA A 1 110 ? 2.405 -1.369 -13.714 1.00 84.38 110 ALA A N 1
ATOM 832 C CA . ALA A 1 110 ? 2.567 -1.978 -15.027 1.00 84.38 110 ALA A CA 1
ATOM 833 C C . ALA A 1 110 ? 4.033 -2.344 -15.324 1.00 84.38 110 ALA A C 1
ATOM 835 O O . ALA A 1 110 ? 4.303 -3.457 -15.769 1.00 84.38 110 ALA A O 1
ATOM 836 N N . LEU A 1 111 ? 4.994 -1.455 -15.035 1.00 89.44 111 LEU A N 1
ATOM 837 C CA . LEU A 1 111 ? 6.422 -1.720 -15.262 1.00 89.44 111 LEU A CA 1
ATOM 838 C C . LEU A 1 111 ? 6.973 -2.825 -14.351 1.00 89.44 111 LEU A C 1
ATOM 840 O O . LEU A 1 111 ? 7.762 -3.647 -14.810 1.00 89.44 111 LEU A O 1
ATOM 844 N N . LEU A 1 112 ? 6.544 -2.884 -13.088 1.00 89.56 112 LEU A N 1
ATOM 845 C CA . LEU A 1 112 ? 6.933 -3.964 -12.175 1.00 89.56 112 LEU A CA 1
ATOM 846 C C . LEU A 1 112 ? 6.372 -5.316 -12.604 1.00 89.56 112 LEU A C 1
ATOM 848 O O . LEU A 1 112 ? 7.080 -6.316 -12.544 1.00 89.56 112 LEU A O 1
ATOM 852 N N . ARG A 1 113 ? 5.112 -5.356 -13.051 1.00 86.31 113 ARG A N 1
ATOM 853 C CA . ARG A 1 113 ? 4.507 -6.581 -13.589 1.00 86.31 113 ARG A CA 1
ATOM 854 C C . ARG A 1 113 ? 5.224 -7.028 -14.846 1.00 86.31 113 ARG A C 1
ATOM 856 O O . ARG A 1 113 ? 5.613 -8.181 -14.937 1.00 86.31 113 ARG A O 1
ATOM 863 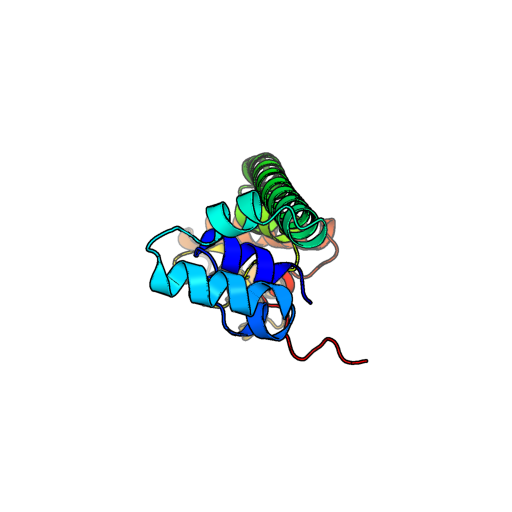N N . LEU A 1 114 ? 5.486 -6.099 -15.761 1.00 89.19 114 LEU A N 1
ATOM 864 C CA . LEU A 1 114 ? 6.243 -6.383 -16.971 1.00 89.19 114 LEU A CA 1
ATOM 865 C C . LEU A 1 114 ? 7.616 -6.987 -16.641 1.00 89.19 114 LEU A C 1
ATOM 867 O O . LEU A 1 114 ? 7.991 -7.990 -17.241 1.00 89.19 114 LEU A O 1
ATOM 871 N N . ARG A 1 115 ? 8.329 -6.417 -15.660 1.00 92.94 115 ARG A N 1
ATOM 872 C CA . ARG A 1 115 ? 9.606 -6.938 -15.154 1.00 92.94 115 ARG A CA 1
ATOM 873 C C . ARG A 1 115 ? 9.476 -8.354 -14.585 1.00 92.94 115 ARG A C 1
ATOM 875 O O . ARG A 1 115 ? 10.267 -9.216 -14.944 1.00 92.94 115 ARG A O 1
ATOM 882 N N . ASP A 1 116 ? 8.523 -8.600 -13.693 1.00 91.00 116 ASP A N 1
ATOM 883 C CA . ASP A 1 116 ? 8.415 -9.895 -13.004 1.00 91.00 116 ASP A CA 1
ATOM 884 C C . ASP A 1 116 ? 7.869 -10.998 -13.914 1.00 91.00 116 ASP A C 1
ATOM 886 O O . ASP A 1 116 ? 8.371 -12.119 -13.882 1.00 91.00 116 ASP A O 1
ATOM 890 N N . ASP A 1 117 ? 6.887 -10.675 -14.756 1.00 90.44 117 ASP A N 1
ATOM 891 C CA . ASP A 1 117 ? 6.191 -11.650 -15.594 1.00 90.44 117 ASP A CA 1
ATOM 892 C C . ASP A 1 117 ? 7.007 -12.036 -16.841 1.00 90.44 117 ASP A C 1
ATOM 894 O O . ASP A 1 117 ? 6.933 -13.183 -17.281 1.00 90.44 117 ASP A O 1
ATOM 898 N N . LEU A 1 118 ? 7.775 -11.102 -17.428 1.00 91.56 118 LEU A N 1
ATOM 899 C CA . LEU A 1 118 ? 8.531 -11.347 -18.670 1.00 91.56 118 LEU A CA 1
ATOM 900 C C . LEU A 1 118 ? 10.052 -11.371 -18.502 1.00 91.56 118 LEU A C 1
ATOM 902 O O . LEU A 1 118 ? 10.735 -11.919 -19.364 1.00 91.56 118 LEU A O 1
ATOM 906 N N . TYR A 1 119 ? 10.581 -10.780 -17.431 1.00 92.81 119 TYR A N 1
ATOM 907 C CA . TYR A 1 119 ? 12.025 -10.638 -17.215 1.00 92.81 119 TYR A CA 1
ATOM 908 C C . TYR A 1 119 ? 12.483 -11.225 -15.873 1.00 92.81 119 TYR A C 1
ATOM 910 O O . TYR A 1 119 ? 13.592 -10.942 -15.437 1.00 92.81 119 TYR A O 1
ATOM 918 N N . GLU A 1 120 ? 11.648 -12.032 -15.208 1.00 91.62 120 GLU A N 1
ATOM 919 C CA . GLU A 1 120 ? 11.982 -12.754 -13.967 1.00 91.62 120 GLU A CA 1
ATOM 920 C C . GLU A 1 120 ? 12.520 -11.846 -12.839 1.00 91.62 120 GLU A C 1
ATOM 922 O O . GLU A 1 120 ? 13.334 -12.253 -12.011 1.00 91.62 120 GLU A O 1
ATOM 927 N N . GLY A 1 121 ? 12.069 -10.589 -12.802 1.00 91.19 121 GLY A N 1
ATOM 928 C CA . GLY A 1 121 ? 12.522 -9.601 -11.820 1.00 91.19 121 GLY A CA 1
ATOM 929 C C . GLY A 1 121 ? 13.810 -8.858 -12.200 1.00 91.19 121 GLY A C 1
ATOM 930 O O . GLY A 1 121 ? 14.282 -8.025 -11.424 1.00 91.19 121 GLY A O 1
ATOM 931 N N . ASP A 1 122 ? 14.368 -9.099 -13.388 1.00 94.75 122 ASP A N 1
ATOM 932 C CA . ASP A 1 122 ? 15.581 -8.440 -13.871 1.00 94.75 122 ASP A CA 1
ATOM 933 C C . ASP A 1 122 ? 15.282 -7.063 -14.489 1.00 94.75 122 ASP A C 1
ATOM 935 O O . ASP A 1 122 ? 14.739 -6.920 -15.590 1.00 94.75 122 ASP A O 1
ATOM 939 N N . TRP A 1 123 ? 15.683 -6.014 -13.767 1.00 95.00 123 TRP A N 1
ATOM 940 C CA . TRP A 1 123 ? 15.589 -4.637 -14.244 1.00 95.00 123 TRP A CA 1
ATOM 941 C C . TRP A 1 123 ? 16.453 -4.342 -15.465 1.00 95.00 123 TRP A C 1
ATOM 943 O O . TRP A 1 123 ? 16.022 -3.563 -16.311 1.00 95.00 123 TRP A O 1
ATOM 953 N N . GLU A 1 124 ? 17.666 -4.889 -15.552 1.00 96.31 124 GLU A N 1
ATOM 954 C CA . GLU A 1 124 ? 18.556 -4.597 -16.678 1.00 96.31 124 GLU A CA 1
ATOM 955 C C . GLU A 1 124 ? 18.047 -5.268 -17.951 1.00 96.31 124 GLU A C 1
ATOM 957 O O . GLU A 1 124 ? 18.106 -4.657 -19.014 1.00 96.31 124 GLU A O 1
ATOM 962 N N . ALA A 1 125 ? 17.471 -6.468 -17.843 1.00 95.38 125 ALA A N 1
ATOM 963 C CA . ALA A 1 125 ? 16.832 -7.131 -18.975 1.00 95.38 125 ALA A CA 1
ATOM 964 C C . ALA A 1 125 ? 15.618 -6.338 -19.498 1.00 95.38 125 ALA A C 1
ATOM 966 O O . ALA A 1 125 ? 15.517 -6.093 -20.703 1.00 95.38 125 ALA A O 1
ATOM 967 N N . LEU A 1 126 ? 14.740 -5.857 -18.605 1.00 95.25 126 LEU A N 1
ATOM 968 C CA . LEU A 1 126 ? 13.620 -4.991 -18.994 1.00 95.25 126 LEU A CA 1
ATOM 969 C C . LEU A 1 126 ? 14.110 -3.680 -19.628 1.00 95.25 126 LEU A C 1
ATOM 971 O O . LEU A 1 126 ? 13.624 -3.279 -20.684 1.00 95.25 126 LEU A O 1
ATOM 975 N N . ILE A 1 127 ? 15.063 -2.997 -18.988 1.00 94.94 127 ILE A N 1
ATOM 976 C CA . ILE A 1 127 ? 15.592 -1.721 -19.484 1.00 94.94 127 ILE A CA 1
ATOM 977 C C . ILE A 1 127 ? 16.258 -1.911 -20.847 1.00 94.94 127 ILE A C 1
ATOM 979 O O . ILE A 1 127 ? 15.971 -1.135 -21.755 1.00 94.94 127 ILE A O 1
ATOM 983 N N . GLY A 1 128 ? 17.062 -2.964 -21.014 1.00 94.06 128 GLY 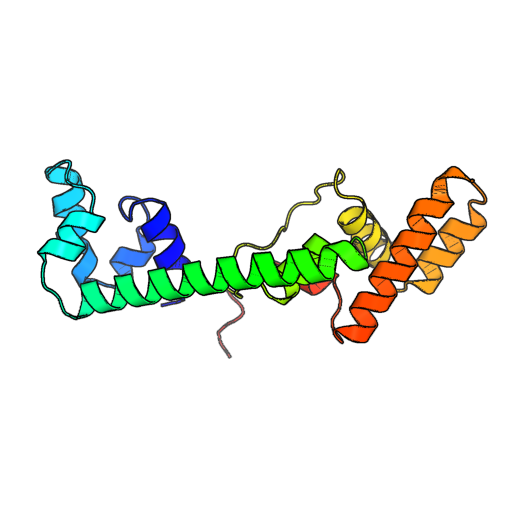A N 1
ATOM 984 C CA . GLY A 1 128 ? 17.683 -3.312 -22.289 1.00 94.06 128 GLY A CA 1
ATOM 985 C C . GLY A 1 128 ? 16.647 -3.536 -23.389 1.00 94.06 128 GLY A C 1
ATOM 986 O O . GLY A 1 128 ? 16.773 -2.966 -24.468 1.00 94.06 128 GLY A O 1
ATOM 987 N N . SER A 1 129 ? 15.557 -4.258 -23.105 1.00 93.19 129 SER A N 1
ATOM 988 C CA . SER A 1 129 ? 14.475 -4.446 -24.083 1.00 93.19 129 SER A CA 1
ATOM 989 C C . SER A 1 129 ? 13.761 -3.136 -24.452 1.00 93.19 129 SER A C 1
ATOM 991 O O . SER A 1 129 ? 13.450 -2.900 -25.622 1.00 93.19 129 SER A O 1
ATOM 993 N N . LEU A 1 130 ? 13.529 -2.246 -23.479 1.00 91.81 130 LEU A N 1
ATOM 994 C CA . LEU A 1 130 ? 12.947 -0.924 -23.740 1.00 91.81 130 LEU A CA 1
ATOM 995 C C . LEU A 1 130 ? 13.886 -0.025 -24.563 1.00 91.81 130 LEU A C 1
ATOM 997 O O . LEU A 1 130 ? 13.406 0.776 -25.367 1.00 91.81 130 LEU A O 1
ATOM 1001 N N . GLU A 1 131 ? 15.200 -0.144 -24.364 1.00 91.31 131 GLU A N 1
ATOM 1002 C CA . GLU A 1 131 ? 16.229 0.554 -25.144 1.00 91.31 131 GLU A CA 1
ATOM 1003 C C . GLU A 1 131 ? 16.304 0.016 -26.583 1.00 91.31 131 GLU A C 1
ATOM 1005 O O . GLU A 1 131 ? 16.342 0.805 -27.526 1.00 91.31 131 GLU A O 1
ATOM 1010 N N . GLU A 1 132 ? 16.242 -1.305 -26.768 1.00 90.50 132 GLU A N 1
ATOM 1011 C CA . GLU A 1 132 ? 16.227 -1.966 -28.083 1.00 90.50 132 GLU A CA 1
ATOM 1012 C C . GLU A 1 132 ? 14.984 -1.630 -28.912 1.00 90.50 132 GLU A C 1
ATOM 1014 O O . GLU A 1 132 ? 15.055 -1.550 -30.139 1.00 90.50 132 GLU A O 1
ATOM 1019 N N . ALA A 1 133 ? 13.847 -1.382 -28.257 1.00 85.88 133 ALA A N 1
ATOM 1020 C CA . ALA A 1 133 ? 12.626 -0.939 -28.923 1.00 85.88 133 ALA A CA 1
ATOM 1021 C C . ALA A 1 133 ? 12.740 0.476 -29.548 1.00 85.88 133 ALA A C 1
ATOM 1023 O O . ALA A 1 133 ? 11.780 0.916 -30.186 1.00 85.88 133 ALA A O 1
ATOM 1024 N N . ASP A 1 134 ? 13.869 1.180 -29.337 1.00 69.62 134 ASP A N 1
ATOM 1025 C CA . ASP A 1 134 ? 14.332 2.463 -29.910 1.00 69.62 134 ASP A CA 1
ATOM 1026 C C . ASP A 1 134 ? 13.226 3.459 -30.294 1.00 69.62 134 ASP A C 1
ATOM 1028 O O . ASP A 1 134 ? 13.204 4.075 -31.363 1.00 69.62 134 ASP A O 1
ATOM 1032 N N . SER A 1 135 ? 12.262 3.633 -29.391 1.00 67.56 135 SER A N 1
ATOM 1033 C CA . SER A 1 135 ? 11.197 4.611 -29.551 1.00 67.56 135 SER A CA 1
ATOM 1034 C C . SER A 1 135 ? 11.390 5.719 -28.521 1.00 67.56 135 SER A C 1
ATOM 1036 O O . SER A 1 135 ? 11.524 5.472 -27.320 1.00 67.56 135 SER A O 1
ATOM 1038 N N . GLN A 1 136 ? 11.355 6.983 -28.961 1.00 71.50 136 GLN A N 1
ATOM 1039 C CA . GLN A 1 136 ? 11.302 8.124 -28.033 1.00 71.50 136 GLN A CA 1
ATOM 1040 C C . GLN A 1 136 ? 10.137 7.995 -27.033 1.00 71.50 136 GLN A C 1
ATOM 1042 O O . GLN A 1 136 ? 10.207 8.553 -25.938 1.00 71.50 136 GLN A O 1
ATOM 1047 N N . GLY A 1 137 ? 9.112 7.211 -27.389 1.00 80.69 137 GLY A N 1
ATOM 1048 C CA . GLY A 1 137 ? 7.973 6.872 -26.549 1.00 80.69 137 GLY A CA 1
ATOM 1049 C C . GLY A 1 137 ? 8.304 6.042 -25.308 1.00 80.69 137 GLY A C 1
ATOM 1050 O O . GLY A 1 137 ? 7.495 6.060 -24.392 1.00 80.69 137 GLY A O 1
ATOM 1051 N N . TRP A 1 138 ? 9.468 5.384 -25.214 1.00 87.81 138 TRP A N 1
ATOM 1052 C CA . TRP A 1 138 ? 9.844 4.558 -24.049 1.00 87.81 138 TRP A CA 1
ATOM 1053 C C . TRP A 1 138 ? 10.854 5.207 -23.100 1.00 87.81 138 TRP A C 1
ATOM 1055 O O . TRP A 1 138 ? 11.104 4.686 -22.015 1.00 87.81 138 TRP A O 1
ATOM 1065 N N . ARG A 1 139 ? 11.399 6.384 -23.434 1.00 88.25 139 ARG A N 1
ATOM 1066 C CA . ARG A 1 139 ? 12.393 7.063 -22.577 1.00 88.25 139 ARG A CA 1
ATOM 1067 C C . ARG A 1 139 ? 11.871 7.367 -21.174 1.00 88.25 139 ARG A C 1
ATOM 1069 O O . ARG A 1 139 ? 12.626 7.271 -20.210 1.00 88.25 139 ARG A O 1
ATOM 1076 N N . TRP A 1 140 ? 10.588 7.710 -21.054 1.00 89.62 140 TRP A N 1
ATOM 1077 C CA . TRP A 1 140 ? 9.959 7.920 -19.750 1.00 89.62 140 TRP A CA 1
ATOM 1078 C C . TRP A 1 140 ? 9.916 6.617 -18.938 1.00 89.62 140 TRP A C 1
ATOM 1080 O O . TRP A 1 140 ? 10.181 6.647 -17.740 1.00 89.62 140 TRP A O 1
ATOM 1090 N N . ALA A 1 141 ? 9.649 5.479 -19.588 1.00 90.38 14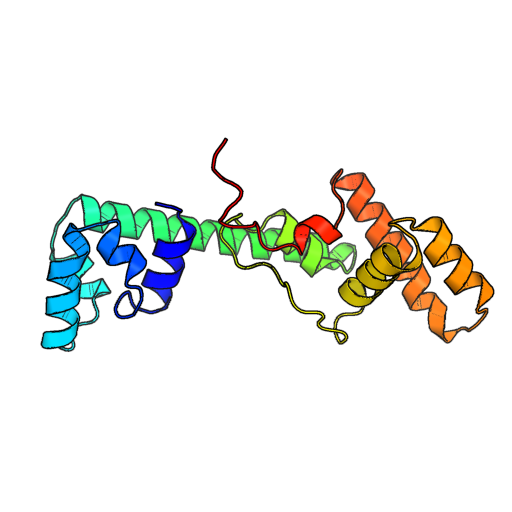1 ALA A N 1
ATOM 1091 C CA . ALA A 1 141 ? 9.565 4.171 -18.948 1.00 90.38 141 ALA A CA 1
ATOM 1092 C C . ALA A 1 141 ? 10.945 3.691 -18.487 1.00 90.38 141 ALA A C 1
ATOM 1094 O O . ALA A 1 141 ? 11.073 3.217 -17.365 1.00 90.38 141 ALA A O 1
ATOM 1095 N N . ILE A 1 142 ? 11.991 3.901 -19.293 1.00 91.44 142 ILE A N 1
ATOM 1096 C CA . ILE A 1 142 ? 13.383 3.603 -18.916 1.00 91.44 142 ILE A CA 1
ATOM 1097 C C . ILE A 1 142 ? 13.802 4.438 -17.703 1.00 91.44 142 ILE A C 1
ATOM 1099 O O . ILE A 1 142 ? 14.279 3.896 -16.704 1.00 91.44 142 ILE A O 1
ATOM 1103 N N . ALA A 1 143 ? 13.582 5.758 -17.761 1.00 90.81 143 ALA A N 1
ATOM 1104 C CA . ALA A 1 143 ? 13.858 6.642 -16.633 1.00 90.81 143 ALA A CA 1
ATOM 1105 C C . ALA A 1 143 ? 13.093 6.185 -15.385 1.00 90.81 143 ALA A C 1
ATOM 1107 O O . ALA A 1 143 ? 13.645 6.182 -14.284 1.00 90.81 143 ALA A O 1
ATOM 1108 N N . ARG A 1 144 ? 11.849 5.729 -15.563 1.00 91.50 144 ARG A N 1
ATOM 1109 C CA . ARG A 1 144 ? 11.036 5.226 -14.466 1.00 91.50 144 ARG A CA 1
ATOM 1110 C C . ARG A 1 144 ? 11.555 3.912 -13.883 1.00 91.50 144 ARG A C 1
ATOM 1112 O O . ARG A 1 144 ? 11.690 3.827 -12.667 1.00 91.50 144 ARG A O 1
ATOM 1119 N N . CYS A 1 145 ? 11.929 2.943 -14.715 1.00 92.75 145 CYS A N 1
ATOM 1120 C CA . CYS A 1 145 ? 12.539 1.683 -14.281 1.00 92.75 145 CYS A CA 1
ATOM 1121 C C . CYS A 1 145 ? 13.817 1.929 -13.470 1.00 92.75 145 CYS A C 1
ATOM 1123 O O . CYS A 1 145 ? 14.013 1.318 -12.426 1.00 92.75 145 CYS A O 1
ATOM 1125 N N . ARG A 1 146 ? 14.656 2.886 -13.888 1.00 94.00 146 ARG A N 1
ATOM 1126 C CA . ARG A 1 146 ? 15.874 3.269 -13.150 1.00 94.00 146 ARG A CA 1
ATOM 1127 C C . ARG A 1 146 ? 15.578 3.853 -11.766 1.00 94.00 146 ARG A C 1
ATOM 1129 O O . ARG A 1 146 ? 16.361 3.635 -10.841 1.00 94.00 146 ARG A O 1
ATOM 1136 N N . ILE A 1 147 ? 14.476 4.589 -11.612 1.00 92.62 147 ILE A N 1
ATOM 1137 C CA . ILE A 1 147 ? 14.030 5.074 -10.300 1.00 92.62 147 ILE A CA 1
ATOM 1138 C C . ILE A 1 147 ? 13.560 3.890 -9.446 1.00 92.62 147 ILE A C 1
ATOM 1140 O O . ILE A 1 147 ? 14.063 3.713 -8.342 1.00 92.62 147 ILE A O 1
ATOM 1144 N N . LEU A 1 148 ? 12.673 3.039 -9.970 1.00 92.19 148 LEU A N 1
ATOM 1145 C CA . LEU A 1 148 ? 12.144 1.876 -9.242 1.00 92.19 148 LEU A CA 1
ATOM 1146 C C . LEU A 1 148 ? 13.263 0.916 -8.796 1.00 92.19 148 LEU A C 1
ATOM 1148 O O . LEU A 1 148 ? 13.306 0.512 -7.636 1.00 92.19 148 LEU A O 1
ATOM 1152 N N . GLN A 1 149 ? 14.233 0.645 -9.674 1.00 94.38 149 GLN A N 1
ATOM 1153 C CA . GLN A 1 149 ? 15.431 -0.142 -9.369 1.00 94.38 149 GLN A CA 1
ATOM 1154 C C . GLN A 1 149 ? 16.257 0.462 -8.224 1.00 94.38 149 GLN A C 1
ATOM 1156 O O . GLN A 1 149 ? 16.803 -0.261 -7.388 1.00 94.38 149 GLN A O 1
ATOM 1161 N N . ARG A 1 150 ? 16.393 1.793 -8.184 1.00 92.12 150 ARG A N 1
ATOM 1162 C CA . ARG A 1 150 ? 17.108 2.476 -7.100 1.00 92.12 150 ARG A CA 1
ATOM 1163 C C . ARG A 1 150 ? 16.367 2.322 -5.778 1.00 92.12 150 ARG A C 1
ATOM 1165 O O . ARG A 1 150 ? 17.005 1.973 -4.791 1.00 92.12 150 ARG A O 1
ATOM 1172 N N . VAL A 1 151 ? 15.051 2.526 -5.780 1.00 89.81 151 VAL A N 1
ATOM 1173 C CA . VAL A 1 151 ? 14.218 2.396 -4.578 1.00 89.81 151 VAL A CA 1
ATOM 1174 C C . VAL A 1 151 ? 14.317 0.981 -3.998 1.00 89.81 151 VAL A C 1
ATOM 1176 O O . VAL A 1 151 ? 14.534 0.840 -2.798 1.00 89.81 151 VAL A O 1
ATOM 1179 N N . GLU A 1 152 ? 14.256 -0.070 -4.825 1.00 91.88 152 GLU A N 1
ATOM 1180 C CA . GLU A 1 152 ? 14.464 -1.452 -4.352 1.00 91.88 152 GLU A CA 1
ATOM 1181 C C . GLU A 1 152 ? 15.819 -1.649 -3.683 1.00 91.88 152 GLU A C 1
ATOM 1183 O O . GLU A 1 152 ? 15.917 -2.268 -2.623 1.00 91.88 152 GLU A O 1
ATOM 1188 N N . ARG A 1 153 ? 16.874 -1.089 -4.281 1.00 91.88 153 ARG A N 1
ATOM 1189 C CA . ARG A 1 153 ? 18.232 -1.182 -3.743 1.00 91.88 153 ARG A CA 1
ATOM 1190 C C . ARG A 1 153 ? 18.365 -0.469 -2.399 1.00 91.88 153 ARG A C 1
ATOM 1192 O O . ARG A 1 153 ? 19.047 -0.978 -1.517 1.00 91.88 153 ARG A O 1
ATOM 1199 N N . GLU A 1 154 ? 17.748 0.699 -2.250 1.00 88.81 154 GLU A N 1
ATOM 1200 C CA . GLU A 1 154 ? 17.808 1.489 -1.017 1.00 88.81 154 GLU A CA 1
ATOM 1201 C C . GLU A 1 154 ? 16.982 0.880 0.115 1.00 88.81 154 GLU A C 1
ATOM 1203 O O . GLU A 1 154 ? 17.413 0.899 1.267 1.00 88.81 154 GLU A O 1
ATOM 1208 N N . LEU A 1 155 ? 15.807 0.334 -0.203 1.00 84.31 155 LEU A N 1
ATOM 1209 C CA . LEU A 1 155 ? 14.934 -0.299 0.783 1.00 84.31 155 LEU A CA 1
ATOM 1210 C C . LEU A 1 155 ? 15.331 -1.753 1.082 1.00 84.31 155 LEU A C 1
ATOM 1212 O O . LEU A 1 155 ? 14.896 -2.299 2.093 1.00 84.31 155 LEU A O 1
ATOM 1216 N N . GLY A 1 156 ? 16.142 -2.383 0.227 1.00 88.12 156 GLY A N 1
ATOM 1217 C CA . GLY A 1 156 ? 16.544 -3.784 0.370 1.00 88.12 156 GLY A CA 1
ATOM 1218 C C . GLY A 1 156 ? 15.383 -4.771 0.208 1.00 88.12 156 GLY A C 1
ATOM 1219 O O . GLY A 1 156 ? 15.447 -5.879 0.736 1.00 88.12 156 GLY A O 1
ATOM 1220 N N . VAL A 1 157 ? 14.317 -4.371 -0.489 1.00 85.62 157 VAL A N 1
ATOM 1221 C CA . VAL A 1 157 ? 13.103 -5.171 -0.710 1.00 85.62 157 VAL A CA 1
ATOM 1222 C C . VAL A 1 157 ? 12.697 -5.116 -2.178 1.00 85.62 157 VAL A C 1
ATOM 1224 O O . VAL A 1 157 ? 12.947 -4.118 -2.850 1.00 85.62 157 VAL A O 1
ATOM 1227 N N . SER A 1 158 ? 12.028 -6.162 -2.666 1.00 88.56 158 SER A N 1
ATOM 1228 C CA . SER A 1 158 ? 11.345 -6.104 -3.962 1.00 88.56 158 SER A CA 1
ATOM 1229 C C . SER A 1 158 ? 10.071 -5.268 -3.825 1.00 88.56 158 SER A C 1
ATOM 1231 O O . SER A 1 158 ? 9.239 -5.524 -2.951 1.00 88.56 158 SER A O 1
ATOM 1233 N N . LEU A 1 159 ? 9.897 -4.270 -4.694 1.00 88.62 159 LEU A N 1
ATOM 1234 C CA . LEU A 1 159 ? 8.706 -3.418 -4.721 1.00 88.62 159 LEU A CA 1
ATOM 1235 C C . LEU A 1 159 ? 7.447 -4.230 -5.037 1.00 88.62 159 LEU A C 1
ATOM 1237 O O . LEU A 1 159 ? 6.369 -3.881 -4.558 1.00 88.62 159 LEU A O 1
ATOM 1241 N N . MET A 1 160 ? 7.573 -5.343 -5.768 1.00 86.94 160 MET A N 1
ATOM 1242 C CA . MET A 1 160 ? 6.443 -6.240 -6.016 1.00 86.94 160 MET A CA 1
ATOM 1243 C C . MET A 1 160 ? 5.913 -6.860 -4.717 1.00 86.94 160 MET A C 1
ATOM 1245 O O . MET A 1 160 ? 4.704 -7.016 -4.560 1.00 86.94 160 MET A O 1
ATOM 1249 N N . GLU A 1 161 ? 6.780 -7.153 -3.743 1.00 84.25 161 GLU A N 1
ATOM 1250 C CA . GLU A 1 161 ? 6.343 -7.663 -2.435 1.00 84.25 161 GLU A CA 1
ATOM 1251 C C . GLU A 1 161 ? 5.510 -6.630 -1.667 1.00 84.25 161 GLU A C 1
ATOM 1253 O O . GLU A 1 161 ? 4.611 -7.004 -0.922 1.00 84.25 161 GLU A O 1
ATOM 1258 N N . LEU A 1 162 ? 5.745 -5.330 -1.883 1.00 79.38 162 LEU A N 1
ATOM 1259 C CA . LEU A 1 162 ? 4.970 -4.265 -1.233 1.00 79.38 162 LEU A CA 1
ATOM 1260 C C . LEU A 1 162 ? 3.537 -4.142 -1.773 1.00 79.38 162 LEU A C 1
ATOM 1262 O O . LEU A 1 162 ? 2.679 -3.577 -1.084 1.00 79.38 162 LEU A O 1
ATOM 1266 N N . LEU A 1 163 ? 3.289 -4.645 -2.990 1.00 77.50 163 LEU A N 1
ATOM 1267 C CA . LEU A 1 163 ? 1.957 -4.734 -3.597 1.00 77.50 163 LEU A CA 1
ATOM 1268 C C . LEU A 1 163 ? 1.189 -5.965 -3.134 1.00 77.50 163 LEU A C 1
ATOM 1270 O O . LEU A 1 163 ? -0.042 -5.952 -3.101 1.00 77.50 163 LEU A O 1
ATOM 1274 N N . LYS A 1 164 ? 1.892 -7.042 -2.780 1.00 75.81 164 LYS A N 1
ATOM 1275 C CA . LYS A 1 164 ? 1.228 -8.260 -2.335 1.00 75.81 164 LYS A CA 1
ATOM 1276 C C . LYS A 1 164 ? 0.459 -7.965 -1.056 1.00 75.81 164 LYS A C 1
ATOM 1278 O O . LYS A 1 164 ? 0.991 -7.452 -0.073 1.00 75.81 164 LYS A O 1
ATOM 1283 N N . THR A 1 165 ? -0.827 -8.292 -1.069 1.00 60.53 165 THR A N 1
ATOM 1284 C CA . THR A 1 165 ? -1.598 -8.342 0.166 1.00 60.53 165 THR A CA 1
ATOM 1285 C C . THR A 1 165 ? -0.986 -9.448 1.024 1.00 60.53 165 THR A C 1
ATOM 1287 O O . THR A 1 165 ? -0.797 -10.550 0.502 1.00 60.53 165 THR A O 1
ATOM 1290 N N . PRO A 1 166 ? -0.639 -9.192 2.297 1.00 54.72 166 PRO A N 1
ATOM 1291 C CA . PRO A 1 166 ? -0.182 -10.262 3.167 1.00 54.72 166 PRO A CA 1
ATOM 1292 C C . PRO A 1 166 ? -1.272 -11.332 3.215 1.00 54.72 166 PRO A C 1
ATOM 1294 O O . PRO A 1 166 ? -2.434 -11.022 3.486 1.00 54.72 166 PRO A O 1
ATOM 1297 N N . ASP A 1 167 ? -0.903 -12.572 2.900 1.00 46.59 167 ASP A N 1
ATOM 1298 C CA . ASP A 1 167 ? -1.828 -13.695 2.959 1.00 46.59 167 ASP A CA 1
ATOM 1299 C C . ASP A 1 167 ? -2.251 -13.879 4.427 1.00 46.59 167 ASP A C 1
ATOM 1301 O O . ASP A 1 167 ? -1.396 -14.172 5.274 1.00 46.59 167 ASP A O 1
ATOM 1305 N N . PRO A 1 168 ? -3.541 -13.706 4.779 1.00 46.06 168 PRO A N 1
ATOM 1306 C CA . PRO A 1 168 ? -4.006 -13.915 6.148 1.00 46.06 168 PRO A CA 1
ATOM 1307 C C . PRO A 1 168 ? -3.788 -15.360 6.632 1.00 46.06 168 PRO A C 1
ATOM 1309 O O . PRO A 1 168 ? -3.894 -15.620 7.829 1.00 46.06 168 PRO A O 1
ATOM 1312 N N . SER A 1 169 ? -3.460 -16.287 5.726 1.00 41.22 169 SER A N 1
ATOM 1313 C CA . SER A 1 169 ? -3.140 -17.690 6.005 1.00 41.22 169 SER A CA 1
ATOM 1314 C C . SER A 1 169 ? -1.695 -17.919 6.470 1.00 41.22 169 SER A C 1
ATOM 1316 O O . SER A 1 169 ? -1.409 -18.962 7.051 1.00 41.22 169 SER A O 1
ATOM 1318 N N . ALA A 1 170 ? -0.775 -16.977 6.230 1.00 42.25 170 ALA A N 1
ATOM 1319 C CA . ALA A 1 170 ? 0.666 -17.190 6.413 1.00 42.25 170 ALA A CA 1
ATOM 1320 C C . ALA A 1 170 ? 1.175 -16.940 7.848 1.00 42.25 170 ALA A C 1
ATOM 1322 O O . ALA A 1 170 ? 2.378 -16.933 8.085 1.00 42.25 170 ALA A O 1
ATOM 1323 N N . THR A 1 171 ? 0.286 -16.733 8.826 1.00 39.97 171 THR A N 1
ATOM 1324 C CA . THR A 1 171 ? 0.656 -16.589 10.250 1.00 39.97 171 THR A CA 1
ATOM 1325 C C . THR A 1 171 ? 0.270 -17.829 11.057 1.00 39.97 171 THR A C 1
ATOM 1327 O O . THR A 1 171 ? -0.504 -17.743 12.007 1.00 39.97 171 THR A O 1
ATOM 1330 N N . LEU A 1 172 ? 0.784 -18.994 10.665 1.00 35.94 172 LEU A N 1
ATOM 1331 C CA . LEU A 1 172 ? 0.795 -20.204 11.491 1.00 35.94 172 LEU A CA 1
ATOM 1332 C C . LEU A 1 172 ? 2.083 -20.996 11.221 1.00 35.94 172 LEU A C 1
ATOM 1334 O O . LEU A 1 172 ? 2.027 -22.075 10.644 1.00 35.94 172 LEU A O 1
ATOM 1338 N N . GLU A 1 173 ? 3.221 -20.459 11.663 1.00 31.69 173 GLU A N 1
ATOM 1339 C CA . GLU A 1 173 ? 4.382 -21.249 12.106 1.00 31.69 173 GLU A CA 1
ATOM 1340 C C . GLU A 1 173 ? 4.986 -20.615 13.364 1.00 31.69 173 GLU A C 1
ATOM 1342 O O . GLU A 1 173 ? 5.082 -19.365 13.414 1.00 31.69 173 GLU A O 1
#

Radius of gyration: 21.5 Å; chains: 1; bounding box: 51×35×61 Å

Sequence (173 aa):
MTMSRLVEALLSGLLFYDEACRTDPDLAPLRAQAECSEVPLQWLLVTSGSPRACSLLRQAAQALLHLAEAIEAGQVRGAEENCALWYTLANAPSWLLRPCTPDDTLPDVALLRLRDDLYEGDWEALIGSLEEADSQGWRWAIARCRILQRVERELGVSLMELLKTPDPSATLE